Protein AF-A0A3E1ETK0-F1 (afdb_monomer_lite)

Secondary structure (DSSP, 8-state):
--GGGTT-EEEEEEEEEEEEGGGTEEEEEEEEEEE-TT---S-GGGGTT-EEEEEPPEEE-TTS-EEE-HHHHHHHHH--TT-EEEEEEEEEGGGTEEEEEEPPSP-

pLDDT: mean 90.15, std 5.78, range [61.22, 96.5]

Foldseek 3Di:
DDQLQAQFWFKWKFFWAAADLVQLKTWTQTQDTDGDPRRPRNCNVVSHRDTFIEHADWDQDPVRDTDGDVVSSVLSVQDDGGDMDMAGWTADPVVRGIYGPDDDPRD

Radius of gyration: 13.14 Å; chains: 1; bounding box: 39×29×30 Å

Sequence (107 aa):
MPAETAGFAGSVSGIVETINDRTSAFKIKITKAVPAPSSTAPQPEALVALVVEIGARGARDASGKWTPDPAHIAWIASLKPGKGVTLDVSFSSKMNRLRIEKLPPAP

Structure (mmCIF, N/CA/C/O backbone):
data_AF-A0A3E1ETK0-F1
#
_entry.id   AF-A0A3E1ETK0-F1
#
loop_
_atom_site.group_PDB
_atom_site.id
_atom_site.type_symbol
_atom_site.label_atom_id
_atom_site.label_alt_id
_atom_site.label_comp_id
_atom_site.label_asym_id
_atom_site.label_entity_id
_atom_site.label_seq_id
_atom_site.pdbx_PDB_ins_code
_atom_site.Cartn_x
_atom_site.Cartn_y
_atom_site.Cartn_z
_atom_site.occupancy
_atom_site.B_iso_or_equiv
_atom_site.auth_seq_id
_atom_site.auth_comp_id
_atom_site.auth_asym_id
_atom_site.auth_atom_id
_atom_site.pdbx_PDB_model_num
ATOM 1 N N . MET A 1 1 ? 0.504 -11.297 -0.482 1.00 77.94 1 MET A N 1
ATOM 2 C CA . MET A 1 1 ? -0.709 -10.788 -1.158 1.00 77.94 1 MET A CA 1
ATOM 3 C C . MET A 1 1 ? -1.298 -11.877 -2.042 1.00 77.94 1 MET A C 1
ATOM 5 O O . MET A 1 1 ? -0.535 -12.766 -2.416 1.00 77.94 1 MET A O 1
ATOM 9 N N . PRO A 1 2 ? -2.602 -11.832 -2.361 1.00 82.56 2 PRO A N 1
ATOM 10 C CA . PRO A 1 2 ? -3.209 -12.742 -3.329 1.00 82.56 2 PRO A CA 1
ATOM 11 C C . PRO A 1 2 ? -2.583 -12.597 -4.719 1.00 82.56 2 PRO A C 1
ATOM 13 O O . PRO A 1 2 ? -2.212 -11.489 -5.121 1.00 82.56 2 PRO A O 1
ATOM 16 N N . ALA A 1 3 ? -2.490 -13.703 -5.458 1.00 85.75 3 ALA A N 1
ATOM 17 C CA . ALA A 1 3 ? -1.895 -13.723 -6.795 1.00 85.75 3 ALA A CA 1
ATOM 18 C C . ALA A 1 3 ? -2.654 -12.829 -7.790 1.00 85.75 3 ALA A C 1
ATOM 20 O O . ALA A 1 3 ? -2.036 -12.206 -8.646 1.00 85.75 3 ALA A O 1
ATOM 21 N N . GLU A 1 4 ? -3.970 -12.691 -7.629 1.00 87.69 4 GLU A N 1
ATOM 22 C CA . GLU A 1 4 ? -4.823 -11.868 -8.496 1.00 87.69 4 GLU A CA 1
ATOM 23 C C . GLU A 1 4 ? -4.566 -10.352 -8.381 1.00 87.69 4 GLU A C 1
ATOM 25 O O . GLU A 1 4 ? -4.921 -9.585 -9.273 1.00 87.69 4 GLU A O 1
ATOM 30 N N . THR A 1 5 ? -3.866 -9.925 -7.323 1.00 89.25 5 THR A N 1
ATOM 31 C CA . THR A 1 5 ? -3.439 -8.529 -7.111 1.00 89.25 5 THR A CA 1
ATOM 32 C C . THR A 1 5 ? -1.982 -8.284 -7.522 1.00 89.25 5 THR A C 1
ATOM 34 O O . THR A 1 5 ? -1.486 -7.154 -7.462 1.00 89.25 5 THR A O 1
ATOM 37 N N . ALA A 1 6 ? -1.261 -9.337 -7.926 1.00 90.31 6 ALA A N 1
ATOM 38 C CA . ALA A 1 6 ? 0.128 -9.225 -8.345 1.00 90.31 6 ALA A CA 1
ATOM 39 C C . ALA A 1 6 ? 0.221 -8.398 -9.633 1.00 90.31 6 ALA A C 1
ATOM 41 O O . ALA A 1 6 ? -0.487 -8.652 -10.599 1.00 90.31 6 ALA A O 1
ATOM 42 N N . GLY A 1 7 ? 1.107 -7.401 -9.640 1.00 91.50 7 GLY A N 1
ATOM 43 C CA . GLY A 1 7 ? 1.239 -6.460 -10.758 1.00 91.50 7 GLY A CA 1
ATOM 44 C C . GLY A 1 7 ? 0.352 -5.220 -10.641 1.00 91.50 7 GLY A C 1
ATOM 45 O O . GLY A 1 7 ? 0.330 -4.405 -11.565 1.00 91.50 7 GLY A O 1
ATOM 46 N N . PHE A 1 8 ? -0.347 -5.041 -9.513 1.00 95.00 8 PHE A N 1
ATOM 47 C CA . PHE A 1 8 ? -1.119 -3.828 -9.265 1.00 95.00 8 PHE A CA 1
ATOM 48 C C . PHE A 1 8 ? -0.220 -2.591 -9.273 1.00 95.00 8 PHE A C 1
ATOM 50 O O . PHE A 1 8 ? 0.811 -2.549 -8.601 1.00 95.00 8 PHE A O 1
ATOM 57 N N . ALA A 1 9 ? -0.648 -1.562 -9.990 1.00 95.19 9 ALA A N 1
ATOM 58 C CA . ALA A 1 9 ? -0.119 -0.212 -9.874 1.00 95.19 9 ALA A CA 1
ATOM 59 C C . ALA A 1 9 ? -1.294 0.759 -9.935 1.00 95.19 9 ALA A C 1
ATOM 61 O O . ALA A 1 9 ? -2.206 0.565 -10.735 1.00 95.19 9 ALA A O 1
ATOM 62 N N . GLY A 1 10 ? -1.301 1.792 -9.103 1.00 95.12 10 GLY A N 1
ATOM 63 C CA . GLY A 1 10 ? -2.410 2.738 -9.065 1.00 95.12 10 GLY A CA 1
ATOM 64 C C . GLY A 1 10 ? -2.585 3.384 -7.708 1.00 95.12 10 GLY A C 1
ATOM 65 O O . GLY A 1 10 ? -1.685 3.354 -6.875 1.00 95.12 10 GLY A O 1
ATOM 66 N N . SER A 1 11 ? -3.759 3.963 -7.494 1.00 95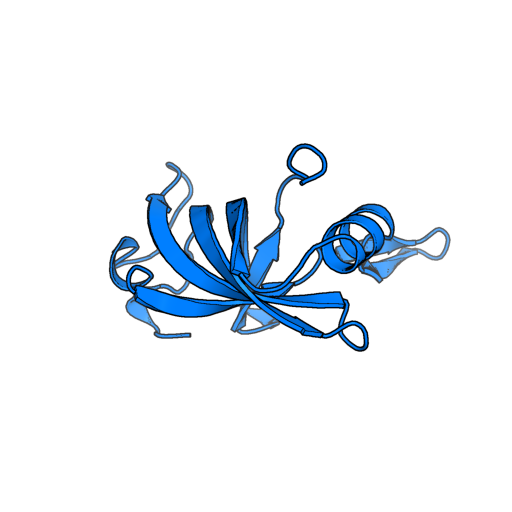.50 11 SER A N 1
ATOM 67 C CA . SER A 1 11 ? -4.078 4.673 -6.263 1.00 95.50 11 SER A CA 1
ATOM 68 C C . SER A 1 11 ? -4.895 3.787 -5.329 1.00 95.50 11 SER A C 1
ATOM 70 O O . SER A 1 11 ? -5.855 3.143 -5.757 1.00 95.50 11 SER A O 1
ATOM 72 N N . VAL A 1 12 ? -4.539 3.747 -4.049 1.00 95.38 12 VAL A N 1
ATOM 73 C CA . VAL A 1 12 ? -5.296 3.052 -3.003 1.00 95.38 12 VAL A CA 1
ATOM 74 C C . VAL A 1 12 ? -5.683 4.030 -1.907 1.00 95.38 12 VAL A C 1
ATOM 76 O O . VAL A 1 12 ? -4.876 4.853 -1.480 1.00 95.38 12 VAL A O 1
ATOM 79 N N . SER A 1 13 ? -6.914 3.915 -1.423 1.00 95.06 13 SER A N 1
ATOM 80 C CA . SER A 1 13 ? -7.390 4.605 -0.229 1.00 95.06 13 SER A CA 1
ATOM 81 C C . SER A 1 13 ? -7.752 3.580 0.832 1.00 95.06 13 SER A C 1
ATOM 83 O O . SER A 1 13 ? -8.261 2.500 0.524 1.00 95.06 13 SER A O 1
ATOM 85 N N . GLY A 1 14 ? -7.509 3.913 2.092 1.00 95.50 14 GLY A N 1
ATOM 86 C CA . GLY A 1 14 ? -7.811 3.010 3.190 1.00 95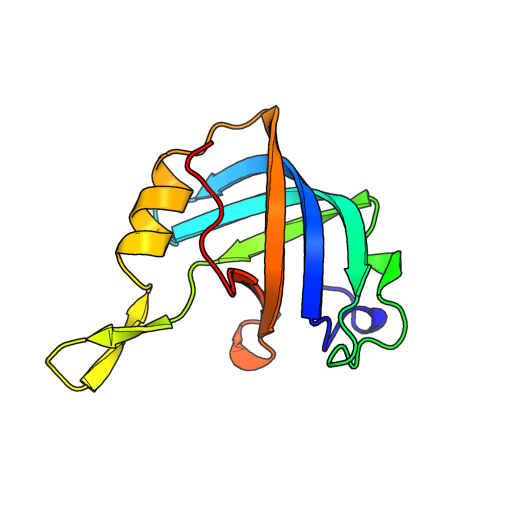.50 14 GLY A CA 1
ATOM 87 C C . GLY A 1 14 ? -7.522 3.607 4.553 1.00 95.50 14 GLY A C 1
ATOM 88 O O . GLY A 1 14 ? -7.151 4.773 4.666 1.00 95.50 14 GLY A O 1
ATOM 89 N N . ILE A 1 15 ? -7.699 2.790 5.585 1.00 95.81 15 ILE A N 1
ATOM 90 C CA . ILE A 1 15 ? -7.474 3.170 6.981 1.00 95.81 15 ILE A CA 1
ATOM 91 C C . ILE A 1 15 ? -6.198 2.492 7.467 1.00 95.81 15 ILE A C 1
ATOM 93 O O . ILE A 1 15 ? -6.056 1.276 7.342 1.00 95.81 15 ILE A O 1
ATOM 97 N N . VAL A 1 16 ? -5.264 3.272 8.010 1.00 95.88 16 VAL A N 1
ATOM 98 C CA . VAL A 1 16 ? -4.028 2.745 8.604 1.00 95.88 16 VAL A CA 1
ATOM 99 C C . VAL A 1 16 ? -4.387 1.923 9.838 1.00 95.88 16 VAL A C 1
ATOM 101 O O . VAL A 1 16 ? -5.016 2.436 10.758 1.00 95.88 16 VAL A O 1
ATOM 104 N N . GLU A 1 17 ? -3.978 0.659 9.880 1.00 94.25 17 GLU A N 1
ATOM 105 C CA . GLU A 1 17 ? -4.202 -0.210 11.040 1.00 94.25 17 GLU A CA 1
ATOM 106 C C . GLU A 1 17 ? -3.005 -0.202 11.984 1.00 94.25 17 GLU A C 1
ATOM 108 O O . GLU A 1 17 ? -3.157 0.002 13.185 1.00 94.25 17 GLU A O 1
ATOM 113 N N . THR A 1 18 ? -1.803 -0.407 11.448 1.00 94.50 18 THR A N 1
ATOM 114 C CA . THR A 1 18 ? -0.579 -0.478 12.249 1.00 94.50 18 THR A CA 1
ATOM 115 C C . THR A 1 18 ? 0.592 0.136 11.508 1.00 94.50 18 THR A C 1
ATOM 117 O O . THR A 1 18 ? 0.645 0.113 10.280 1.00 94.50 18 THR A O 1
ATOM 120 N N . ILE A 1 19 ? 1.553 0.663 12.261 1.00 92.88 19 ILE A N 1
ATOM 121 C CA . ILE A 1 19 ? 2.807 1.203 11.738 1.00 92.88 19 ILE A CA 1
ATOM 122 C C . ILE A 1 19 ? 3.934 0.322 12.264 1.00 92.88 19 ILE A C 1
ATOM 124 O O . ILE A 1 19 ? 3.925 -0.088 13.424 1.00 92.88 19 ILE A O 1
ATOM 128 N N . ASN A 1 20 ? 4.874 -0.017 11.391 1.00 90.12 20 ASN A N 1
ATOM 129 C CA . ASN A 1 20 ? 6.046 -0.809 11.717 1.00 90.12 20 ASN A CA 1
ATOM 130 C C . ASN A 1 20 ? 7.311 0.007 11.441 1.00 90.12 20 ASN A C 1
ATOM 132 O O . ASN A 1 20 ? 7.936 -0.109 10.380 1.00 90.12 20 ASN A O 1
ATOM 136 N N . ASP A 1 21 ? 7.708 0.787 12.446 1.00 81.12 21 ASP A N 1
ATOM 137 C CA . ASP A 1 21 ? 8.862 1.690 12.389 1.00 81.12 21 ASP A CA 1
ATOM 138 C C . ASP A 1 21 ? 10.171 0.954 12.081 1.00 81.12 21 ASP A C 1
ATOM 140 O O . ASP A 1 21 ? 11.022 1.471 11.359 1.00 81.12 21 ASP A O 1
ATOM 144 N N . ARG A 1 22 ? 10.312 -0.299 12.542 1.00 82.62 22 ARG A N 1
ATOM 145 C CA . ARG A 1 22 ? 11.514 -1.118 12.295 1.00 82.62 22 ARG A CA 1
ATOM 146 C C . ARG A 1 22 ? 11.716 -1.449 10.822 1.00 82.62 22 ARG A C 1
ATOM 148 O O . ARG A 1 22 ? 12.842 -1.684 10.399 1.00 82.62 22 ARG A O 1
ATOM 155 N N . THR A 1 23 ? 10.629 -1.527 10.062 1.00 82.88 23 THR A N 1
ATOM 156 C CA . THR A 1 23 ? 10.660 -1.939 8.649 1.00 82.88 23 THR A CA 1
ATOM 157 C C . THR A 1 23 ? 10.283 -0.817 7.689 1.00 82.88 23 THR A C 1
ATOM 159 O O . THR A 1 23 ? 10.216 -1.060 6.482 1.00 82.88 23 THR A O 1
ATOM 162 N N . SER A 1 24 ? 10.036 0.389 8.217 1.00 88.19 24 SER A N 1
ATOM 163 C CA . SER A 1 24 ? 9.560 1.547 7.454 1.00 88.19 24 SER A CA 1
ATOM 164 C C . SER A 1 24 ? 8.377 1.175 6.554 1.00 88.19 24 SER A C 1
ATOM 166 O O . SER A 1 24 ? 8.379 1.406 5.341 1.00 88.19 24 SER A O 1
ATOM 168 N N . ALA A 1 25 ? 7.398 0.506 7.159 1.00 92.88 25 ALA A N 1
ATOM 169 C CA . ALA A 1 25 ? 6.196 0.014 6.507 1.00 92.88 25 ALA A CA 1
ATOM 170 C C . ALA A 1 25 ? 4.997 0.170 7.442 1.00 92.88 25 ALA A C 1
ATOM 172 O O . ALA A 1 25 ? 5.150 0.326 8.652 1.00 92.88 25 ALA A O 1
ATOM 173 N N . PHE A 1 26 ? 3.795 0.112 6.891 1.00 94.25 26 PHE A N 1
ATOM 174 C CA . PHE A 1 26 ? 2.553 0.162 7.656 1.00 94.25 26 PHE A CA 1
ATOM 175 C C . PHE A 1 26 ? 1.516 -0.744 7.002 1.00 94.25 26 PHE A C 1
ATOM 177 O O . PHE A 1 26 ? 1.596 -1.049 5.809 1.00 94.25 26 PHE A O 1
ATOM 184 N N . LYS A 1 27 ? 0.541 -1.190 7.789 1.00 95.12 27 LYS A N 1
ATOM 185 C CA . LYS A 1 27 ? -0.611 -1.934 7.292 1.00 95.12 27 LYS A CA 1
ATOM 186 C C . LYS A 1 27 ? -1.783 -0.993 7.098 1.00 95.12 27 LYS A C 1
ATOM 188 O O . LYS A 1 27 ? -2.080 -0.176 7.968 1.00 95.12 27 LYS A O 1
ATOM 193 N N . ILE A 1 28 ? -2.457 -1.137 5.969 1.00 95.69 28 ILE A N 1
ATOM 194 C CA . ILE A 1 28 ? -3.657 -0.384 5.628 1.00 95.69 28 ILE A CA 1
ATOM 195 C C . ILE A 1 28 ? -4.771 -1.359 5.271 1.00 95.69 28 ILE A C 1
ATOM 197 O O . ILE A 1 28 ? -4.557 -2.303 4.508 1.00 95.69 28 ILE A O 1
ATOM 201 N N . LYS A 1 29 ? -5.967 -1.116 5.802 1.00 96.50 29 LYS A N 1
ATOM 2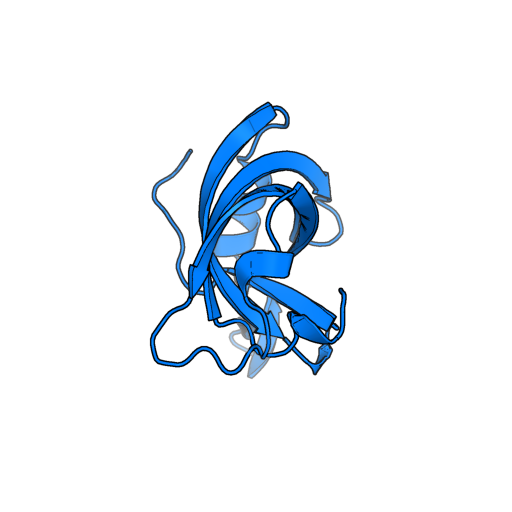02 C CA . LYS A 1 29 ? -7.192 -1.741 5.315 1.00 96.50 29 LYS A CA 1
ATOM 203 C C . LYS A 1 29 ? -7.699 -0.943 4.123 1.00 96.50 29 LYS A C 1
ATOM 205 O O . LYS A 1 29 ? -8.169 0.184 4.294 1.00 96.50 29 LYS A O 1
ATOM 210 N N . ILE A 1 30 ? -7.576 -1.503 2.924 1.00 95.81 30 ILE A N 1
ATOM 211 C CA . ILE A 1 30 ? -7.968 -0.821 1.688 1.00 95.81 30 ILE A CA 1
ATOM 212 C C . ILE A 1 30 ? -9.493 -0.730 1.620 1.00 95.81 30 ILE A C 1
ATOM 214 O O . ILE A 1 30 ? -10.201 -1.728 1.724 1.00 95.81 30 ILE A O 1
ATOM 218 N N . THR A 1 31 ? -10.003 0.478 1.411 1.00 95.81 31 THR A N 1
ATOM 219 C CA . THR A 1 31 ? -11.427 0.752 1.173 1.00 95.81 31 THR A CA 1
ATOM 220 C C . THR A 1 31 ? -11.713 1.050 -0.294 1.00 95.81 31 THR A C 1
ATOM 222 O O . THR A 1 31 ? -12.841 0.872 -0.743 1.00 95.81 31 THR A O 1
ATOM 225 N N . LYS A 1 32 ? -10.699 1.479 -1.054 1.00 95.12 32 LYS A N 1
ATOM 226 C CA . LYS A 1 32 ? -10.805 1.758 -2.487 1.00 95.12 32 LYS A CA 1
ATOM 227 C C . LYS A 1 32 ? -9.475 1.486 -3.181 1.00 95.12 32 LYS A C 1
ATOM 229 O O . LYS A 1 32 ? -8.433 1.900 -2.684 1.00 95.12 32 LYS A O 1
ATOM 234 N N . ALA A 1 33 ? -9.521 0.855 -4.347 1.00 95.44 33 ALA A N 1
ATOM 235 C CA . ALA A 1 33 ? -8.374 0.688 -5.233 1.00 95.44 33 ALA A CA 1
ATOM 236 C C . ALA A 1 33 ? -8.756 1.168 -6.637 1.00 95.44 33 ALA A C 1
ATOM 238 O O . ALA A 1 33 ? -9.806 0.799 -7.160 1.00 95.44 33 ALA A O 1
ATOM 239 N N . VAL A 1 34 ? -7.922 2.018 -7.227 1.00 95.81 34 VAL A N 1
ATOM 240 C CA . VAL A 1 34 ? -8.081 2.549 -8.582 1.00 95.81 34 VAL A CA 1
ATOM 241 C C . VAL A 1 34 ? -6.834 2.156 -9.372 1.00 95.81 34 VAL A C 1
ATOM 243 O O . VAL A 1 34 ? -5.776 2.753 -9.155 1.00 95.81 34 VAL A O 1
ATOM 246 N N . PRO A 1 35 ? -6.914 1.141 -10.249 1.00 95.75 35 PRO A N 1
ATOM 247 C CA . PRO A 1 35 ? -5.770 0.733 -11.053 1.00 95.75 35 PRO A CA 1
ATOM 248 C C . PRO A 1 35 ? -5.373 1.848 -12.030 1.00 95.75 35 PRO A C 1
ATOM 250 O O . PRO A 1 35 ? -6.222 2.485 -12.653 1.00 95.75 35 PRO A O 1
ATOM 253 N N . ALA A 1 36 ? -4.070 2.075 -12.175 1.00 94.31 36 ALA A N 1
ATOM 254 C CA . ALA A 1 36 ? -3.509 2.901 -13.235 1.00 94.31 36 ALA A CA 1
ATOM 255 C C . ALA A 1 36 ? -3.498 2.128 -14.569 1.00 94.31 36 ALA A C 1
ATOM 257 O O . ALA A 1 36 ? -3.505 0.896 -14.555 1.00 94.31 36 ALA A O 1
ATOM 258 N N . PRO A 1 37 ? -3.377 2.810 -15.725 1.00 93.62 37 PRO A N 1
ATOM 259 C CA . PRO A 1 37 ? -3.251 2.144 -17.027 1.00 93.62 37 PRO A CA 1
ATOM 260 C C . PRO A 1 37 ? -2.056 1.184 -17.138 1.00 93.62 37 PRO A C 1
ATOM 262 O O . PRO A 1 37 ? -2.068 0.277 -17.959 1.00 93.62 37 PRO A O 1
ATOM 265 N N . SER A 1 38 ? -1.020 1.380 -16.317 1.00 92.19 38 SER A N 1
ATOM 266 C CA . SER A 1 38 ? 0.155 0.504 -16.230 1.00 92.19 38 SER A CA 1
ATOM 267 C C . SER A 1 38 ? -0.044 -0.720 -15.328 1.00 92.19 38 SER A C 1
ATOM 269 O O . SER A 1 38 ? 0.859 -1.552 -15.228 1.00 92.19 38 SER A O 1
ATOM 271 N N . SER A 1 39 ? -1.185 -0.828 -14.642 1.00 93.44 39 SER A N 1
ATOM 272 C CA . SER A 1 39 ? -1.506 -1.978 -13.803 1.00 93.44 39 SER A CA 1
ATOM 273 C C . SER A 1 39 ? -1.637 -3.232 -14.658 1.00 93.44 39 SER A C 1
ATOM 275 O O . SER A 1 39 ? -2.352 -3.245 -15.655 1.00 93.44 39 SER A O 1
ATOM 277 N N . THR A 1 40 ? -0.981 -4.304 -14.226 1.00 94.38 40 THR A N 1
ATOM 278 C CA . THR A 1 40 ? -1.066 -5.631 -14.860 1.00 94.38 40 THR A CA 1
ATOM 279 C C . THR A 1 40 ? -1.772 -6.649 -13.968 1.00 94.38 40 THR A C 1
ATOM 281 O O . THR A 1 40 ? -1.807 -7.831 -14.297 1.00 94.38 40 THR A O 1
ATOM 284 N N . ALA A 1 41 ? -2.336 -6.193 -12.841 1.00 93.06 41 ALA A N 1
ATOM 285 C CA . ALA A 1 41 ? -3.115 -7.040 -11.949 1.00 93.06 41 ALA A CA 1
ATOM 286 C C . ALA A 1 41 ? -4.316 -7.644 -12.691 1.00 93.06 41 ALA A C 1
ATOM 288 O O . ALA A 1 41 ? -5.113 -6.878 -13.237 1.00 93.06 41 ALA A O 1
ATOM 289 N N . PRO A 1 42 ? -4.481 -8.980 -12.675 1.00 92.81 42 PRO A N 1
ATOM 290 C CA . PRO A 1 42 ? -5.659 -9.634 -13.239 1.00 92.81 42 PRO A CA 1
ATOM 291 C C . PRO A 1 42 ? -6.968 -9.168 -12.596 1.00 92.81 42 PRO A C 1
ATOM 293 O O . PRO A 1 42 ? -7.971 -9.039 -13.289 1.00 92.81 42 PRO A O 1
ATOM 296 N N . GLN A 1 43 ? -6.946 -8.911 -11.283 1.00 93.81 43 GLN A N 1
ATOM 297 C CA . GLN A 1 43 ? -8.118 -8.511 -10.509 1.00 93.81 43 GLN A CA 1
ATOM 298 C C . GLN A 1 43 ? -7.751 -7.430 -9.470 1.00 93.81 43 GLN A C 1
ATOM 300 O O . GLN A 1 43 ? -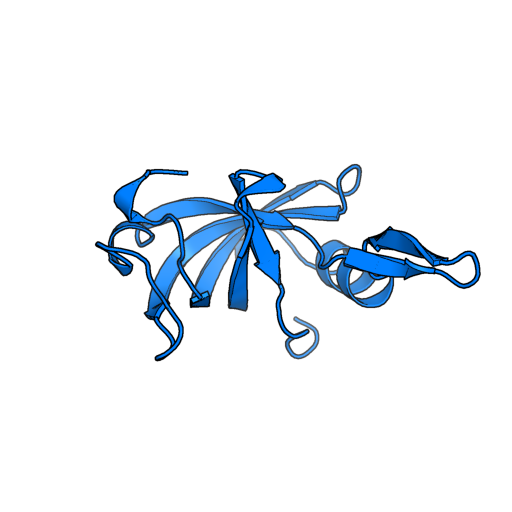7.580 -7.715 -8.280 1.00 93.81 43 GLN A O 1
ATOM 305 N N . PRO A 1 44 ? -7.569 -6.166 -9.894 1.00 90.62 44 PRO A N 1
ATOM 306 C CA . PRO A 1 44 ? -7.153 -5.074 -9.011 1.00 90.62 44 PRO A CA 1
ATOM 307 C C . PRO A 1 44 ? -8.141 -4.792 -7.866 1.00 90.62 44 PRO A C 1
ATOM 309 O O . PRO A 1 44 ? -7.730 -4.379 -6.782 1.00 90.62 44 PRO A O 1
ATOM 312 N N . GLU A 1 45 ? -9.435 -5.025 -8.077 1.00 92.00 45 GLU A N 1
ATOM 313 C CA . GLU A 1 45 ? -10.496 -4.828 -7.089 1.00 92.00 45 GLU A CA 1
ATOM 314 C C . GLU A 1 45 ? -10.423 -5.806 -5.912 1.00 92.00 45 GLU A C 1
ATOM 316 O O . GLU A 1 45 ? -10.924 -5.485 -4.835 1.00 92.00 45 GLU A O 1
ATOM 321 N N . ALA A 1 46 ? -9.732 -6.942 -6.065 1.00 92.88 46 ALA A N 1
ATOM 322 C CA . ALA A 1 46 ? -9.511 -7.893 -4.978 1.00 92.88 46 ALA A CA 1
ATOM 323 C C . ALA A 1 46 ? -8.663 -7.302 -3.837 1.00 92.88 46 ALA A C 1
ATOM 325 O O . ALA A 1 46 ? -8.617 -7.867 -2.751 1.00 92.88 46 ALA A O 1
ATOM 326 N N . LEU A 1 47 ? -8.019 -6.144 -4.047 1.00 91.88 47 LEU A N 1
ATOM 327 C CA . LEU A 1 47 ? -7.372 -5.384 -2.977 1.00 91.88 47 LEU A CA 1
ATOM 328 C C . LEU A 1 47 ? -8.364 -4.786 -1.975 1.00 91.88 47 LEU A C 1
ATOM 330 O O . LEU A 1 47 ? -7.985 -4.531 -0.833 1.00 91.88 47 LEU A O 1
ATOM 334 N N . VAL A 1 48 ? -9.609 -4.521 -2.376 1.00 93.81 48 VAL A N 1
ATOM 335 C CA . VAL A 1 48 ? -10.604 -3.891 -1.503 1.00 93.81 48 VAL A CA 1
ATOM 336 C C . VAL A 1 48 ? -10.943 -4.821 -0.336 1.00 93.81 48 VAL A C 1
ATOM 338 O O . VAL A 1 48 ? -11.067 -6.029 -0.492 1.00 93.81 48 VAL A O 1
ATOM 341 N N . ALA A 1 49 ? -11.080 -4.239 0.856 1.00 91.25 49 ALA A N 1
ATOM 342 C CA . ALA A 1 49 ? -11.270 -4.909 2.142 1.00 91.25 49 ALA A CA 1
ATOM 343 C C . ALA A 1 49 ? -10.078 -5.743 2.651 1.00 91.25 49 ALA A C 1
ATOM 345 O O . ALA A 1 49 ? -10.130 -6.210 3.793 1.00 91.25 49 ALA A O 1
ATOM 346 N N . LEU A 1 50 ? -8.985 -5.868 1.888 1.00 93.06 50 LEU A N 1
ATOM 347 C CA . LEU A 1 50 ? -7.763 -6.504 2.371 1.00 93.06 50 LEU A CA 1
ATOM 348 C C . LEU A 1 50 ? -6.953 -5.571 3.268 1.00 93.06 50 LEU A C 1
ATOM 350 O O . LEU A 1 50 ? -6.856 -4.362 3.044 1.00 93.06 50 LEU A O 1
ATOM 354 N N . VAL A 1 51 ? -6.305 -6.181 4.260 1.00 94.06 51 VAL A N 1
ATOM 355 C CA . VAL A 1 51 ? -5.231 -5.550 5.023 1.00 94.06 51 VAL A CA 1
ATOM 356 C C . VAL A 1 51 ? -3.915 -5.878 4.335 1.00 94.06 51 VAL A C 1
ATOM 358 O O . VAL A 1 51 ? -3.486 -7.034 4.305 1.00 94.06 51 VAL A O 1
ATOM 361 N N . VAL A 1 52 ? -3.271 -4.860 3.775 1.00 92.94 52 VAL A N 1
ATOM 362 C CA . VAL A 1 52 ? -2.009 -5.010 3.044 1.00 92.94 52 VAL A CA 1
ATOM 363 C C . VAL A 1 52 ? -0.908 -4.194 3.695 1.00 92.94 52 VAL A C 1
ATOM 365 O O . VAL A 1 52 ? -1.154 -3.135 4.267 1.00 92.94 52 VAL A O 1
ATOM 368 N N . GLU A 1 53 ? 0.321 -4.691 3.600 1.00 93.31 53 GLU A N 1
ATOM 369 C CA . GLU A 1 53 ? 1.502 -3.940 4.010 1.00 93.31 53 GLU A CA 1
ATOM 370 C C . GLU A 1 53 ? 1.998 -3.071 2.848 1.00 93.31 53 GLU A C 1
ATOM 372 O O . GLU A 1 53 ? 2.241 -3.570 1.743 1.00 93.31 53 GLU A O 1
ATOM 377 N N . ILE A 1 54 ? 2.173 -1.779 3.118 1.00 93.56 54 ILE A N 1
ATOM 378 C CA . ILE A 1 54 ? 2.793 -0.813 2.214 1.00 93.56 54 ILE A CA 1
ATOM 379 C C . ILE A 1 54 ? 4.138 -0.402 2.806 1.00 93.56 54 ILE A C 1
ATOM 381 O O . ILE A 1 54 ? 4.220 0.071 3.939 1.00 93.56 54 ILE A O 1
ATOM 385 N N . GLY A 1 55 ? 5.200 -0.580 2.021 1.00 92.62 55 GLY A N 1
ATOM 386 C CA . GLY A 1 55 ? 6.554 -0.178 2.397 1.00 92.62 55 GLY A CA 1
ATOM 387 C C . GLY A 1 55 ? 7.023 1.108 1.720 1.00 92.62 55 GLY A C 1
ATOM 388 O O . GLY A 1 55 ? 6.501 1.522 0.678 1.00 92.62 55 GLY A O 1
ATOM 389 N N . ALA A 1 56 ? 8.081 1.694 2.277 1.00 91.44 56 ALA A N 1
ATOM 390 C CA . ALA A 1 56 ? 8.844 2.747 1.619 1.00 91.44 56 ALA A CA 1
ATOM 391 C C . ALA A 1 56 ? 9.384 2.299 0.246 1.00 91.44 56 ALA A C 1
ATOM 393 O O . ALA A 1 56 ? 9.690 1.121 0.006 1.00 91.44 56 ALA A O 1
ATOM 394 N N . ARG A 1 57 ? 9.534 3.268 -0.663 1.00 88.31 57 ARG A N 1
ATOM 395 C CA . ARG A 1 57 ? 10.263 3.067 -1.915 1.00 88.31 57 ARG A CA 1
ATOM 396 C C . ARG A 1 57 ? 11.746 2.889 -1.602 1.00 88.31 57 ARG A C 1
ATOM 398 O O . ARG A 1 57 ? 12.246 3.431 -0.624 1.00 88.31 57 ARG A O 1
ATOM 405 N N . GLY A 1 58 ? 12.450 2.124 -2.430 1.00 85.69 58 GLY A N 1
ATOM 406 C CA . GLY A 1 58 ? 13.909 2.131 -2.396 1.00 85.69 58 GLY A CA 1
ATOM 407 C C . GLY A 1 58 ? 14.450 3.341 -3.158 1.00 85.69 58 GLY A C 1
ATOM 408 O O . GLY A 1 58 ? 13.922 3.667 -4.220 1.00 85.69 58 GLY A O 1
ATOM 409 N N . ALA A 1 59 ? 15.524 3.935 -2.659 1.00 85.62 59 ALA A N 1
ATOM 410 C CA . ALA A 1 59 ? 16.367 4.916 -3.328 1.00 85.62 59 ALA A CA 1
ATOM 411 C C . ALA A 1 59 ? 17.824 4.423 -3.314 1.00 85.62 59 ALA A C 1
ATOM 413 O O . ALA A 1 59 ? 18.182 3.538 -2.535 1.00 85.62 59 ALA A O 1
ATOM 414 N N . ARG A 1 60 ? 18.668 4.954 -4.201 1.00 86.56 60 ARG A N 1
ATOM 415 C CA . ARG A 1 60 ? 20.116 4.743 -4.092 1.00 86.56 60 ARG A CA 1
ATOM 416 C C . ARG A 1 60 ? 20.692 5.791 -3.152 1.00 86.56 60 ARG A C 1
ATOM 418 O O . ARG A 1 60 ? 20.435 6.976 -3.342 1.00 86.56 60 ARG A O 1
ATOM 425 N N . ASP A 1 61 ? 21.461 5.350 -2.167 1.00 84.50 61 ASP A N 1
ATOM 426 C CA . ASP A 1 61 ? 22.253 6.250 -1.335 1.00 84.50 61 ASP A CA 1
ATOM 427 C C . ASP A 1 61 ? 23.480 6.792 -2.093 1.00 84.50 61 ASP A C 1
ATOM 429 O O . ASP A 1 61 ? 23.749 6.426 -3.242 1.00 84.50 61 ASP A O 1
ATOM 433 N N . ALA A 1 62 ? 24.246 7.669 -1.437 1.00 86.19 62 ALA A N 1
ATOM 434 C CA . ALA A 1 62 ? 25.477 8.243 -1.987 1.00 86.19 62 ALA A CA 1
ATOM 435 C C . ALA A 1 62 ? 26.547 7.185 -2.332 1.00 86.19 62 ALA A C 1
ATOM 437 O O . ALA A 1 62 ? 27.451 7.456 -3.118 1.00 86.19 62 ALA A O 1
ATOM 438 N N . SER A 1 63 ? 26.439 5.976 -1.774 1.00 87.38 63 SER A N 1
ATOM 439 C CA . SER A 1 63 ? 27.314 4.833 -2.051 1.00 87.38 63 SER A CA 1
ATOM 440 C C . SER A 1 63 ? 26.762 3.912 -3.150 1.00 87.38 63 SER A C 1
ATOM 442 O O . SER A 1 63 ? 27.343 2.864 -3.429 1.00 87.38 63 SER A O 1
ATOM 444 N N . GLY A 1 64 ? 25.643 4.276 -3.786 1.00 86.31 64 GLY A N 1
ATOM 445 C CA . GLY A 1 64 ? 24.995 3.504 -4.848 1.00 86.31 64 GLY A CA 1
ATOM 446 C C . GLY A 1 64 ? 24.213 2.281 -4.358 1.00 86.31 64 GLY A C 1
ATOM 447 O O . GLY A 1 64 ? 23.689 1.522 -5.183 1.00 86.31 64 GLY A O 1
ATOM 448 N N . LYS A 1 65 ? 24.098 2.078 -3.041 1.00 88.88 65 LYS A N 1
ATOM 449 C CA . LYS A 1 65 ? 23.360 0.966 -2.442 1.00 88.88 65 LYS A CA 1
ATOM 450 C C . LYS A 1 65 ? 21.878 1.311 -2.366 1.00 88.88 65 LYS A C 1
ATOM 452 O O . LYS A 1 65 ? 21.492 2.436 -2.069 1.00 88.88 65 LYS A O 1
ATOM 457 N N . TRP A 1 66 ? 21.031 0.318 -2.632 1.00 85.62 66 TRP A N 1
ATOM 458 C CA . TRP A 1 66 ? 19.592 0.462 -2.434 1.00 85.62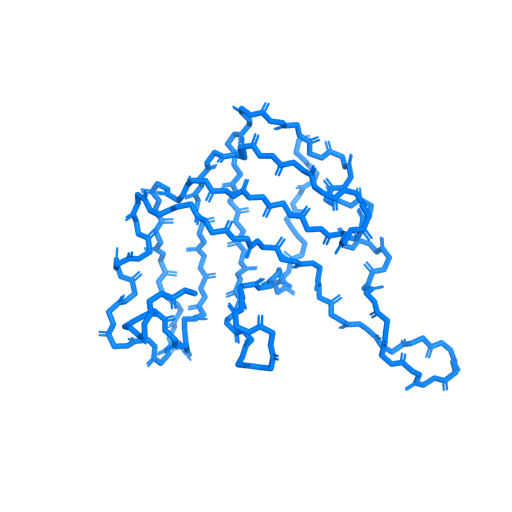 66 TRP A CA 1
ATOM 459 C C . TRP A 1 66 ? 19.263 0.489 -0.943 1.00 85.62 66 TRP A C 1
ATOM 461 O O . TRP A 1 66 ? 19.462 -0.502 -0.237 1.00 85.62 66 TRP A O 1
ATOM 471 N N . THR A 1 67 ? 18.720 1.608 -0.491 1.00 87.06 67 THR A N 1
ATOM 472 C CA . THR A 1 67 ? 18.216 1.830 0.864 1.00 87.06 67 THR A CA 1
ATOM 473 C C . THR A 1 67 ? 16.778 2.349 0.785 1.00 87.06 67 THR A C 1
ATOM 475 O O . THR A 1 67 ? 16.351 2.813 -0.272 1.00 87.06 67 THR A O 1
ATOM 478 N N . PRO A 1 68 ? 15.959 2.213 1.839 1.00 86.56 68 PRO A N 1
ATOM 479 C CA . PRO A 1 68 ? 14.652 2.860 1.864 1.00 86.56 68 PRO A CA 1
ATOM 480 C C . PRO A 1 68 ? 14.810 4.382 1.754 1.00 86.56 68 PRO A C 1
ATOM 482 O O . PRO A 1 68 ? 15.689 4.957 2.392 1.00 86.56 68 PRO A O 1
ATOM 485 N N . ASP A 1 69 ? 13.971 5.023 0.944 1.00 89.25 69 ASP A N 1
ATOM 486 C CA . ASP A 1 69 ? 13.992 6.471 0.750 1.00 89.25 69 ASP A CA 1
ATOM 487 C C . ASP A 1 69 ? 13.691 7.186 2.084 1.00 89.25 69 ASP A C 1
ATOM 489 O O . ASP A 1 69 ? 12.595 7.001 2.629 1.00 89.25 69 ASP A O 1
ATOM 493 N N . PRO A 1 70 ? 14.615 8.010 2.619 1.00 88.62 70 PRO A N 1
ATOM 494 C CA . PRO A 1 70 ? 14.431 8.683 3.903 1.00 88.62 70 PRO A CA 1
ATOM 495 C C . PRO A 1 70 ? 13.156 9.529 3.987 1.00 88.62 70 PRO A C 1
ATOM 497 O O . PRO A 1 70 ? 12.540 9.594 5.052 1.00 88.62 70 PRO A O 1
ATOM 500 N N . ALA A 1 71 ? 12.717 10.139 2.881 1.00 88.81 71 ALA A N 1
ATOM 501 C CA . ALA A 1 71 ? 11.496 10.938 2.857 1.00 88.81 71 ALA A CA 1
ATOM 502 C C . ALA A 1 71 ? 10.244 10.056 3.005 1.00 88.81 71 ALA A C 1
ATOM 504 O O . ALA A 1 71 ? 9.297 10.426 3.699 1.00 88.81 71 ALA A O 1
ATOM 505 N N . HIS A 1 72 ? 10.266 8.847 2.437 1.00 90.25 72 HIS A N 1
ATOM 506 C CA . HIS A 1 72 ? 9.218 7.846 2.648 1.00 90.25 72 HIS A CA 1
ATOM 507 C C . HIS A 1 72 ? 9.228 7.299 4.070 1.00 90.25 72 HIS A C 1
ATOM 509 O O . HIS A 1 72 ? 8.160 7.113 4.646 1.00 90.25 72 HIS A O 1
ATOM 515 N N . ILE A 1 73 ? 10.405 7.077 4.657 1.00 90.38 73 ILE A N 1
ATOM 516 C CA . ILE A 1 73 ? 10.512 6.645 6.057 1.00 90.38 73 ILE A CA 1
ATOM 517 C C . ILE A 1 73 ? 9.886 7.693 6.982 1.00 90.38 73 ILE A C 1
ATOM 519 O O . ILE A 1 73 ? 9.045 7.347 7.808 1.00 90.38 73 ILE A O 1
ATOM 523 N N . ALA A 1 74 ? 10.254 8.968 6.817 1.00 90.00 74 ALA A N 1
ATOM 524 C CA . ALA A 1 74 ? 9.739 10.061 7.637 1.00 90.00 74 ALA A CA 1
ATOM 525 C C . ALA A 1 74 ? 8.219 10.233 7.491 1.00 90.00 74 ALA A C 1
ATOM 527 O O . ALA A 1 74 ? 7.524 10.437 8.484 1.00 90.00 74 ALA A O 1
ATOM 528 N N . TRP A 1 75 ? 7.697 10.102 6.268 1.00 91.19 75 TRP A N 1
ATOM 529 C CA . TRP A 1 75 ? 6.258 10.162 6.020 1.00 91.19 75 TRP A CA 1
ATOM 530 C C . TRP A 1 75 ? 5.507 8.982 6.653 1.00 91.19 75 TRP A C 1
ATOM 532 O O . TRP A 1 75 ? 4.470 9.174 7.276 1.00 91.19 75 TRP A O 1
ATOM 542 N N . ILE A 1 76 ? 6.040 7.759 6.562 1.00 91.69 76 ILE A N 1
ATOM 543 C CA . ILE A 1 76 ? 5.425 6.590 7.210 1.00 91.69 76 ILE A CA 1
ATOM 544 C C . ILE A 1 76 ? 5.428 6.750 8.734 1.00 91.69 76 ILE A C 1
ATOM 546 O O . ILE A 1 76 ? 4.427 6.447 9.377 1.00 91.69 76 ILE A O 1
ATOM 550 N N . ALA A 1 77 ? 6.522 7.258 9.306 1.00 89.06 77 ALA A N 1
ATOM 551 C CA . ALA A 1 77 ? 6.647 7.485 10.745 1.00 89.06 77 ALA A CA 1
ATOM 552 C C . ALA A 1 77 ? 5.700 8.579 11.279 1.00 89.06 77 ALA A C 1
ATOM 554 O O . ALA A 1 77 ? 5.403 8.598 12.471 1.00 89.06 77 ALA A O 1
ATOM 555 N N . SER A 1 78 ? 5.215 9.492 10.426 1.00 90.12 78 SER A N 1
ATOM 556 C CA . SER A 1 78 ? 4.257 10.532 10.829 1.00 90.12 78 SER A CA 1
ATOM 557 C C . SER A 1 78 ? 2.797 10.068 10.804 1.00 90.12 78 SER A C 1
ATOM 559 O O . SER A 1 78 ? 1.922 10.761 11.336 1.00 90.12 78 SER A O 1
ATOM 561 N N . LEU A 1 79 ? 2.516 8.898 10.220 1.00 91.31 79 LEU A N 1
ATOM 562 C CA . LEU A 1 79 ? 1.179 8.319 10.203 1.00 91.31 79 LEU A CA 1
ATOM 563 C C . LEU A 1 79 ? 0.681 8.001 11.614 1.00 91.31 79 LEU A C 1
ATOM 565 O O . LEU A 1 79 ? 1.438 7.846 12.571 1.00 91.31 79 LEU A O 1
ATOM 569 N N . LYS A 1 80 ? -0.639 7.847 11.737 1.00 91.44 80 LYS A N 1
ATOM 570 C CA . LYS A 1 80 ? -1.278 7.351 12.957 1.00 91.44 80 LYS A CA 1
ATOM 571 C C . LYS A 1 80 ? -2.284 6.256 12.609 1.00 91.44 80 LYS A C 1
ATOM 573 O O . LYS A 1 80 ? -3.044 6.435 11.652 1.00 91.44 80 LYS A O 1
ATOM 578 N N . PRO A 1 81 ? -2.341 5.155 13.378 1.00 94.69 81 PRO A N 1
ATOM 579 C CA . PRO A 1 81 ? -3.430 4.191 13.280 1.00 94.69 81 PRO A CA 1
ATOM 580 C C . PRO A 1 81 ? -4.806 4.867 13.356 1.00 94.69 81 PRO A C 1
ATOM 582 O O . PRO A 1 81 ? -4.992 5.854 14.068 1.00 94.69 81 PRO A O 1
ATOM 585 N N . GLY A 1 82 ? -5.768 4.349 12.597 1.00 93.38 82 GLY A N 1
ATOM 586 C CA . GLY A 1 82 ? -7.125 4.883 12.473 1.00 93.38 82 GLY A CA 1
ATOM 587 C C . GLY A 1 82 ? -7.276 6.047 11.488 1.00 93.38 82 GLY A C 1
ATOM 588 O O . GLY A 1 82 ? -8.398 6.497 11.259 1.00 93.38 82 GLY A O 1
ATOM 589 N N . LYS A 1 83 ? -6.192 6.547 10.878 1.00 91.75 83 LYS A N 1
ATOM 590 C CA . LYS A 1 83 ? -6.269 7.616 9.872 1.00 91.75 83 LYS A CA 1
ATOM 591 C C . LYS A 1 83 ? -6.553 7.072 8.478 1.00 91.75 83 LYS A C 1
ATOM 593 O O . LYS A 1 83 ? -5.974 6.072 8.059 1.00 91.75 83 LYS A O 1
ATOM 598 N N . GLY A 1 84 ? -7.438 7.765 7.764 1.00 92.69 84 GLY A N 1
ATOM 599 C CA . GLY A 1 84 ? -7.670 7.547 6.343 1.00 92.69 84 GLY A CA 1
ATOM 600 C C . GLY A 1 84 ? -6.539 8.157 5.521 1.00 92.69 84 GLY A C 1
ATOM 601 O O . GLY A 1 84 ? -6.180 9.310 5.743 1.00 92.69 84 GLY A O 1
ATOM 602 N N . VAL A 1 85 ? -5.986 7.400 4.578 1.00 93.50 85 VAL A N 1
ATOM 603 C CA . VAL A 1 85 ? -4.923 7.864 3.675 1.00 93.50 85 VAL A CA 1
ATOM 604 C C . VAL A 1 85 ? -5.241 7.462 2.241 1.00 93.50 85 VAL A C 1
ATOM 606 O O . VAL A 1 85 ? -5.933 6.469 2.014 1.00 93.50 85 VAL A O 1
ATOM 609 N N . THR A 1 86 ? -4.736 8.232 1.276 1.00 94.25 86 THR A N 1
ATOM 610 C CA . THR A 1 86 ? -4.766 7.894 -0.155 1.00 94.25 86 THR A CA 1
ATOM 611 C C . THR A 1 86 ? -3.357 7.978 -0.719 1.00 94.25 86 THR A C 1
ATOM 613 O O . THR A 1 86 ? -2.629 8.922 -0.413 1.00 94.25 86 THR A O 1
ATOM 616 N N . LEU A 1 87 ? -2.961 6.962 -1.483 1.00 93.44 87 LEU A N 1
ATOM 617 C CA . LEU A 1 87 ? -1.577 6.716 -1.869 1.00 93.44 87 LEU A CA 1
ATOM 618 C C . LEU A 1 87 ? -1.488 6.165 -3.276 1.00 93.44 87 LEU A C 1
ATOM 620 O O . LEU A 1 87 ? -2.202 5.224 -3.610 1.00 93.44 87 LEU A O 1
ATOM 624 N N . ASP A 1 88 ? -0.516 6.653 -4.035 1.00 94.56 88 ASP A N 1
ATOM 625 C CA . ASP A 1 88 ? -0.100 5.987 -5.261 1.00 94.56 88 ASP A CA 1
ATOM 626 C C . ASP A 1 88 ? 0.922 4.905 -4.920 1.00 94.56 88 ASP A C 1
ATOM 628 O O . ASP A 1 88 ? 1.943 5.165 -4.273 1.00 94.56 88 ASP A O 1
ATOM 632 N N . VAL A 1 89 ? 0.628 3.678 -5.337 1.00 94.88 89 VAL A N 1
ATOM 633 C CA . VAL A 1 89 ? 1.394 2.484 -5.000 1.00 94.88 89 VAL A CA 1
ATOM 634 C C . VAL A 1 89 ? 1.670 1.615 -6.217 1.00 94.88 89 VAL A C 1
ATOM 636 O O . VAL A 1 89 ? 0.934 1.620 -7.204 1.00 94.88 89 VAL A O 1
ATOM 639 N N . SER A 1 90 ? 2.719 0.808 -6.116 1.00 94.06 90 SER A N 1
ATOM 640 C CA . SER A 1 90 ? 3.036 -0.239 -7.081 1.00 94.06 90 SER A CA 1
ATOM 641 C C . SER A 1 90 ? 3.386 -1.547 -6.385 1.00 94.06 90 SER A C 1
ATOM 643 O O . SER A 1 90 ? 3.921 -1.582 -5.270 1.00 94.06 90 SER A O 1
ATOM 645 N N . PHE A 1 91 ? 3.076 -2.654 -7.050 1.00 93.00 91 PHE A N 1
ATOM 646 C CA . PHE A 1 91 ? 3.448 -3.978 -6.601 1.00 93.00 91 PHE A CA 1
ATOM 647 C C . PHE A 1 91 ? 4.932 -4.232 -6.821 1.00 93.00 91 PHE A C 1
ATOM 649 O O . PHE A 1 91 ? 5.469 -4.096 -7.919 1.00 93.00 91 PHE A O 1
ATOM 656 N N . SER A 1 92 ? 5.591 -4.708 -5.772 1.00 88.94 92 SER A N 1
ATOM 657 C CA . SER A 1 92 ? 6.942 -5.222 -5.867 1.00 88.94 92 SER A CA 1
ATOM 658 C C . SER A 1 92 ? 6.957 -6.736 -5.802 1.00 88.94 92 SER A C 1
ATOM 660 O O . SER A 1 92 ? 6.828 -7.311 -4.723 1.00 88.94 92 SER A O 1
ATOM 662 N N . SER A 1 93 ? 7.257 -7.372 -6.934 1.00 84.00 93 SER A N 1
ATOM 663 C CA . SER A 1 93 ? 7.463 -8.823 -7.015 1.00 84.00 93 SER A CA 1
ATOM 664 C C . SER A 1 93 ? 8.568 -9.313 -6.074 1.00 84.00 93 SER A C 1
ATOM 666 O O . SER A 1 93 ? 8.388 -10.305 -5.378 1.00 84.00 93 SER A O 1
ATOM 668 N N . LYS A 1 94 ? 9.678 -8.567 -5.965 1.00 82.56 94 LYS A N 1
ATOM 669 C CA . LYS A 1 94 ? 10.814 -8.919 -5.092 1.00 82.56 94 LYS A CA 1
ATOM 670 C C . LYS A 1 94 ? 10.463 -8.985 -3.604 1.00 82.56 94 LYS A C 1
ATOM 672 O O . LYS A 1 94 ? 11.072 -9.761 -2.885 1.00 82.56 94 LYS A O 1
ATOM 677 N N . MET A 1 95 ? 9.546 -8.135 -3.133 1.00 81.56 95 MET A N 1
ATOM 678 C CA . MET A 1 95 ? 9.147 -8.088 -1.716 1.00 81.56 95 MET A CA 1
ATOM 679 C C . MET A 1 95 ? 7.738 -8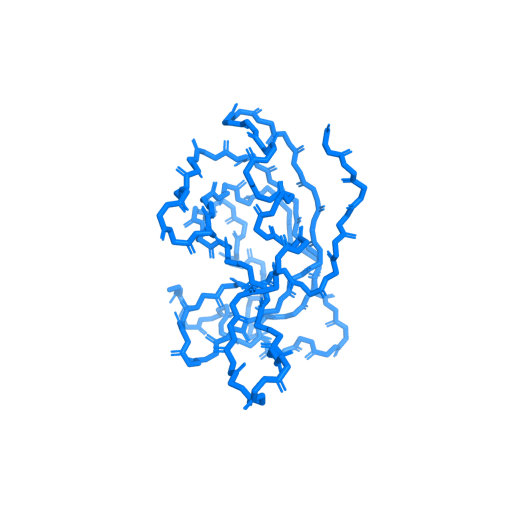.644 -1.470 1.00 81.56 95 MET A C 1
ATOM 681 O O . MET A 1 95 ? 7.274 -8.619 -0.337 1.00 81.56 95 MET A O 1
ATOM 685 N N . ASN A 1 96 ? 7.048 -9.098 -2.521 1.00 87.06 96 ASN A N 1
ATOM 686 C CA . ASN A 1 96 ? 5.649 -9.527 -2.501 1.00 87.06 96 ASN A CA 1
ATOM 687 C C . ASN A 1 96 ? 4.706 -8.572 -1.730 1.00 87.06 96 ASN A C 1
ATOM 689 O O . ASN A 1 96 ? 3.824 -9.006 -0.982 1.00 87.06 96 ASN A O 1
ATOM 693 N N . ARG A 1 97 ? 4.913 -7.258 -1.891 1.00 88.81 97 ARG A N 1
ATOM 694 C CA . ARG A 1 97 ? 4.162 -6.196 -1.195 1.00 88.81 97 ARG A CA 1
ATOM 695 C C . ARG A 1 97 ? 4.011 -4.944 -2.049 1.00 88.81 97 ARG A C 1
ATOM 697 O O . ARG A 1 97 ? 4.745 -4.770 -3.026 1.00 88.81 97 ARG A O 1
ATOM 704 N N . LEU A 1 98 ? 3.095 -4.067 -1.649 1.00 92.75 98 LEU A N 1
ATOM 705 C CA . LEU A 1 98 ? 2.934 -2.748 -2.252 1.00 92.75 98 LEU A CA 1
ATOM 706 C C . LEU A 1 98 ? 3.997 -1.779 -1.718 1.00 92.75 98 LEU A C 1
ATOM 708 O O . LEU A 1 98 ? 4.488 -1.906 -0.592 1.00 92.75 98 LEU A O 1
ATOM 712 N N . ARG A 1 99 ? 4.371 -0.803 -2.539 1.00 92.38 99 ARG A N 1
ATOM 713 C CA . ARG A 1 99 ? 5.279 0.284 -2.163 1.00 92.38 99 ARG A CA 1
ATOM 714 C C . ARG A 1 99 ? 4.682 1.610 -2.567 1.00 92.38 99 ARG A C 1
ATOM 716 O O . ARG A 1 99 ? 4.026 1.683 -3.599 1.00 92.38 99 ARG A O 1
ATOM 723 N N . ILE A 1 100 ? 4.970 2.644 -1.790 1.00 92.38 100 ILE A N 1
ATOM 724 C CA . ILE A 1 100 ? 4.636 4.019 -2.159 1.00 92.38 100 ILE A CA 1
ATOM 725 C C . ILE A 1 100 ? 5.426 4.388 -3.423 1.00 92.38 100 ILE A C 1
ATOM 727 O O . ILE A 1 100 ? 6.653 4.288 -3.432 1.00 92.38 100 ILE A O 1
ATOM 731 N N . GLU A 1 101 ? 4.745 4.830 -4.475 1.00 88.12 101 GLU A N 1
ATOM 732 C CA . GLU A 1 101 ? 5.383 5.365 -5.684 1.00 88.12 101 GLU A CA 1
ATOM 733 C C . GLU A 1 101 ? 5.708 6.847 -5.532 1.00 88.12 101 GLU A C 1
ATOM 735 O O . GLU A 1 101 ? 6.820 7.274 -5.856 1.00 88.12 101 GLU A O 1
ATOM 740 N N . LYS A 1 102 ? 4.746 7.607 -4.999 1.00 84.81 102 LYS A N 1
ATOM 741 C CA . LYS A 1 102 ? 4.831 9.050 -4.799 1.00 84.81 102 LYS A CA 1
ATOM 742 C C . LYS A 1 102 ? 4.397 9.407 -3.385 1.00 84.81 102 LYS A C 1
ATOM 744 O O . LYS A 1 102 ? 3.382 8.909 -2.904 1.00 84.81 102 LYS A O 1
ATOM 749 N N . LEU A 1 103 ? 5.158 10.287 -2.736 1.00 81.50 103 LEU A N 1
ATOM 750 C CA . LEU A 1 103 ? 4.769 10.829 -1.441 1.00 81.50 103 LEU A CA 1
ATOM 751 C C . LEU A 1 103 ? 3.494 11.662 -1.591 1.00 81.50 103 LEU A C 1
ATOM 753 O O . LEU A 1 103 ? 3.480 12.605 -2.391 1.00 81.50 103 LEU A O 1
ATOM 757 N N . PRO A 1 104 ? 2.428 11.337 -0.848 1.00 76.88 104 PRO A N 1
ATOM 758 C CA . PRO A 1 104 ? 1.277 12.216 -0.761 1.00 76.88 104 PRO A CA 1
ATOM 759 C C . PRO A 1 104 ? 1.625 13.430 0.121 1.00 76.88 104 PRO A C 1
ATOM 761 O O . PRO A 1 104 ? 2.683 13.461 0.763 1.00 76.88 104 PRO A O 1
ATOM 764 N N . PRO A 1 105 ? 0.733 14.432 0.196 1.00 74.81 105 PRO A N 1
ATOM 765 C CA . PRO A 1 105 ? 0.826 15.469 1.216 1.00 74.81 105 PRO A CA 1
ATOM 766 C C . PRO A 1 105 ? 0.960 14.857 2.618 1.00 74.81 105 PRO A C 1
ATOM 768 O O . PRO A 1 105 ? 0.524 13.727 2.865 1.00 74.81 105 PRO A O 1
ATOM 771 N N . ALA A 1 106 ? 1.575 15.601 3.537 1.00 67.94 106 ALA A N 1
ATOM 772 C CA . ALA A 1 106 ? 1.632 15.180 4.930 1.00 67.94 106 ALA A CA 1
ATOM 773 C C . ALA A 1 106 ? 0.198 14.959 5.480 1.00 67.94 106 ALA A C 1
ATOM 775 O O . ALA A 1 106 ? -0.688 15.754 5.148 1.00 67.94 106 ALA A O 1
ATOM 776 N N . PRO A 1 107 ? -0.031 13.870 6.240 1.00 61.22 107 PRO A N 1
ATOM 777 C CA . PRO A 1 107 ? -1.340 13.479 6.772 1.00 61.22 107 PRO A CA 1
ATOM 778 C C . PRO A 1 107 ? -1.840 14.367 7.921 1.00 61.22 107 PRO A C 1
ATOM 780 O O . PRO A 1 107 ? -1.013 15.051 8.567 1.00 61.22 107 PRO A O 1
#